Protein AF-A0A7W8BMZ5-F1 (afdb_monomer)

Foldseek 3Di:
DDDDDDDDDDDDDDDDDDDDDDDDDDDDDDDDDPDDDDDDDDDDDDDDDDDDPPPPPPPPPPPDWQQDFAAPQAQHQQVVSDVVVDPVAAEAEAAQLPPGDDCPDSRQKGFHAWVVGHRHGDGPDHIYTHIHGNPDDSVSGDDD

Secondary structure (DSSP, 8-state):
-------------------------------------------------------------------PBPP--TTSBHHHHHHHH-TTS-EEEEETTSS----S-GGGEEEEEEESPTTPBP-SSPEEEEEEETTS-GGGPPP-

Structure (mmCIF, N/CA/C/O backbone):
data_AF-A0A7W8BMZ5-F1
#
_entry.id   AF-A0A7W8BMZ5-F1
#
loop_
_atom_site.group_PDB
_atom_site.id
_atom_site.type_symbol
_atom_site.label_atom_id
_atom_site.label_alt_id
_atom_site.label_comp_id
_atom_site.label_asym_id
_atom_site.label_entity_id
_atom_site.label_seq_id
_atom_site.pdbx_PDB_ins_code
_atom_site.Cartn_x
_atom_site.Cartn_y
_atom_site.Cartn_z
_atom_site.occupancy
_atom_site.B_iso_or_equiv
_atom_site.auth_seq_id
_atom_site.auth_comp_id
_atom_site.auth_asym_id
_atom_site.auth_atom_id
_atom_site.pdbx_PDB_model_num
ATOM 1 N N . MET A 1 1 ? 30.867 -20.810 -43.581 1.00 43.44 1 MET A N 1
ATOM 2 C CA . MET A 1 1 ? 31.019 -19.338 -43.593 1.00 43.44 1 MET A CA 1
ATOM 3 C C . MET A 1 1 ? 30.343 -18.836 -42.317 1.00 43.44 1 MET A C 1
ATOM 5 O O . MET A 1 1 ? 29.127 -18.867 -42.256 1.00 43.44 1 MET A O 1
ATOM 9 N N . HIS A 1 2 ? 31.033 -18.897 -41.171 1.00 39.78 2 HIS A N 1
ATOM 10 C CA . HIS A 1 2 ? 31.741 -17.773 -40.516 1.00 39.78 2 HIS A CA 1
ATOM 11 C C . HIS A 1 2 ? 30.818 -16.545 -40.335 1.00 39.78 2 HIS A C 1
ATOM 13 O O . HIS A 1 2 ? 30.412 -15.977 -41.334 1.00 39.78 2 HIS A O 1
ATOM 19 N N . GLY A 1 3 ? 30.449 -16.081 -39.137 1.00 40.88 3 GLY A N 1
ATOM 20 C CA . GLY A 1 3 ? 30.928 -16.419 -37.801 1.00 40.88 3 GLY A CA 1
ATOM 21 C C . GLY A 1 3 ? 30.090 -15.766 -36.688 1.00 40.88 3 GLY A C 1
ATOM 22 O O . GLY A 1 3 ? 29.309 -14.848 -36.918 1.00 40.88 3 GLY A O 1
ATOM 23 N N . ARG A 1 4 ? 30.267 -16.295 -35.473 1.00 51.16 4 ARG A N 1
ATOM 24 C CA . ARG A 1 4 ? 29.810 -15.729 -34.197 1.00 51.16 4 ARG A CA 1
ATOM 25 C C . ARG A 1 4 ? 30.621 -14.474 -33.874 1.00 51.16 4 ARG A C 1
ATOM 27 O O . ARG A 1 4 ? 31.840 -14.509 -34.013 1.00 51.16 4 ARG A O 1
ATOM 34 N N . ILE A 1 5 ? 29.976 -13.444 -33.331 1.00 50.69 5 ILE A N 1
ATOM 35 C CA . ILE A 1 5 ? 30.669 -12.385 -32.593 1.00 50.69 5 ILE A CA 1
ATOM 36 C C . ILE A 1 5 ? 30.098 -12.341 -31.178 1.00 50.69 5 ILE A C 1
ATOM 38 O O . ILE A 1 5 ? 28.971 -11.917 -30.939 1.00 50.69 5 ILE A O 1
ATOM 42 N N . ILE A 1 6 ? 30.908 -12.854 -30.258 1.00 49.72 6 ILE A N 1
ATOM 43 C CA . ILE A 1 6 ? 30.794 -12.695 -28.815 1.00 49.72 6 ILE A CA 1
ATOM 44 C C . ILE A 1 6 ? 31.671 -11.486 -28.483 1.00 49.72 6 ILE A C 1
ATOM 46 O O . ILE A 1 6 ? 32.873 -11.535 -28.735 1.00 49.72 6 ILE A O 1
ATOM 50 N N . PHE A 1 7 ? 31.101 -10.425 -27.916 1.00 51.81 7 PHE A N 1
ATOM 51 C CA . PHE A 1 7 ? 31.886 -9.389 -27.243 1.00 51.81 7 PHE A CA 1
ATOM 52 C C . PHE A 1 7 ? 31.830 -9.637 -25.736 1.00 51.81 7 PHE A C 1
ATOM 54 O O . PHE A 1 7 ? 30.927 -9.191 -25.037 1.00 51.81 7 PHE A O 1
ATOM 61 N N . LEU A 1 8 ? 32.817 -10.392 -25.258 1.00 51.56 8 LEU A N 1
ATOM 62 C CA . LEU A 1 8 ? 33.312 -10.339 -23.888 1.00 51.56 8 LEU A CA 1
ATOM 63 C C . LEU A 1 8 ? 34.377 -9.240 -23.866 1.00 51.56 8 LEU A C 1
ATOM 65 O O . LEU A 1 8 ? 35.378 -9.389 -24.561 1.00 51.56 8 LEU A O 1
ATOM 69 N N . ASN A 1 9 ? 34.187 -8.157 -23.111 1.00 45.19 9 ASN A N 1
ATOM 70 C CA . ASN A 1 9 ? 35.310 -7.381 -22.575 1.00 45.19 9 ASN A CA 1
ATOM 71 C C . ASN A 1 9 ? 34.855 -6.382 -21.509 1.00 45.19 9 ASN A C 1
ATOM 73 O O . ASN A 1 9 ? 34.091 -5.462 -21.789 1.00 45.19 9 ASN A O 1
ATOM 77 N N . GLY A 1 10 ? 35.366 -6.567 -20.292 1.00 37.44 10 GLY A N 1
ATOM 78 C CA . GLY A 1 10 ? 35.160 -5.650 -19.176 1.00 37.44 10 GLY A CA 1
ATOM 79 C C . GLY A 1 10 ? 35.587 -6.206 -17.818 1.00 37.44 10 GLY A C 1
ATOM 80 O O . GLY A 1 10 ? 34.861 -6.036 -16.849 1.00 37.44 10 GLY A O 1
ATOM 81 N N . THR A 1 11 ? 36.734 -6.889 -17.729 1.00 46.00 11 THR A N 1
ATOM 82 C CA . THR A 1 11 ? 37.386 -7.214 -16.447 1.00 46.00 11 THR A CA 1
ATOM 83 C C . THR A 1 11 ? 38.676 -6.406 -16.321 1.00 46.00 11 THR A C 1
ATOM 85 O O . THR A 1 11 ? 39.613 -6.654 -17.075 1.00 46.00 11 THR A O 1
ATOM 88 N N . SER A 1 12 ? 38.730 -5.448 -15.394 1.00 41.25 12 SER A N 1
ATOM 89 C CA . SER A 1 12 ? 39.950 -4.795 -14.878 1.00 41.25 12 SER A CA 1
ATOM 90 C C . SER A 1 12 ? 39.514 -3.799 -13.791 1.00 41.25 12 SER A C 1
ATOM 92 O O . SER A 1 12 ? 38.555 -3.074 -14.013 1.00 41.25 12 SER A O 1
ATOM 94 N N . SER A 1 13 ? 40.101 -3.653 -12.608 1.00 44.56 13 SER A N 1
ATOM 95 C CA . SER A 1 13 ? 41.192 -4.334 -11.924 1.00 44.56 13 SER A CA 1
ATOM 96 C C . SER A 1 13 ? 41.109 -3.935 -10.445 1.00 44.56 13 SER A C 1
ATOM 98 O O . SER A 1 13 ? 40.717 -2.823 -10.096 1.00 44.56 13 SER A O 1
ATOM 100 N N . SER A 1 14 ? 41.510 -4.881 -9.611 1.00 46.06 14 SER A N 1
ATOM 101 C CA . SER A 1 14 ? 41.827 -4.843 -8.189 1.00 46.06 14 SER A CA 1
ATOM 102 C C . SER A 1 14 ? 42.420 -3.545 -7.619 1.00 46.06 14 SER A C 1
ATOM 104 O O . SER A 1 14 ? 43.356 -2.981 -8.175 1.00 46.06 14 SER A O 1
ATOM 106 N N . GLY A 1 15 ? 42.017 -3.240 -6.378 1.00 39.62 15 GLY A N 1
ATOM 107 C CA . GLY A 1 15 ? 42.966 -2.895 -5.313 1.00 39.62 15 GLY A CA 1
ATOM 108 C C . GLY A 1 15 ? 42.972 -1.450 -4.809 1.00 39.62 15 GLY A C 1
ATOM 109 O O . GLY A 1 15 ? 43.591 -0.572 -5.396 1.00 39.62 15 GLY A O 1
ATOM 110 N N . SER A 1 16 ? 42.438 -1.236 -3.605 1.00 45.59 16 SER A N 1
ATOM 111 C CA . SER A 1 16 ? 43.054 -0.315 -2.638 1.00 45.59 16 SER A CA 1
ATOM 112 C C . SER A 1 16 ? 42.752 -0.751 -1.207 1.00 45.59 16 SER A C 1
ATOM 114 O O . SER A 1 16 ? 41.755 -0.385 -0.599 1.00 45.59 16 SER A O 1
ATOM 116 N N . VAL A 1 17 ? 43.622 -1.648 -0.739 1.00 52.59 17 VAL A N 1
ATOM 117 C CA . VAL A 1 17 ? 44.367 -1.572 0.526 1.00 52.59 17 VAL A CA 1
ATOM 118 C C . VAL A 1 17 ? 43.667 -0.826 1.671 1.00 52.59 17 VAL A C 1
ATOM 120 O O . VAL A 1 17 ? 43.701 0.395 1.778 1.00 52.59 17 VAL A O 1
ATOM 123 N N . ILE A 1 18 ? 43.103 -1.630 2.571 1.00 50.22 18 ILE A N 1
ATOM 124 C CA . ILE A 1 18 ? 43.127 -1.497 4.033 1.00 50.22 18 ILE A CA 1
ATOM 125 C C . ILE A 1 18 ? 43.913 -0.268 4.525 1.00 50.22 18 ILE A C 1
ATOM 127 O O . ILE A 1 18 ? 45.143 -0.259 4.514 1.00 50.22 18 ILE A O 1
ATOM 131 N N . LYS A 1 19 ? 43.211 0.716 5.090 1.00 46.62 19 LYS A N 1
ATOM 132 C CA . LYS A 1 19 ? 43.808 1.642 6.058 1.00 46.62 19 LYS A CA 1
ATOM 133 C C . LYS A 1 19 ? 43.066 1.526 7.386 1.00 46.62 19 LYS A C 1
ATOM 135 O O . LYS A 1 19 ? 42.326 2.404 7.809 1.00 46.62 19 LYS A O 1
ATOM 140 N N . LEU A 1 20 ? 43.267 0.375 8.029 1.00 54.81 20 LEU A N 1
ATOM 141 C CA . LEU A 1 20 ? 43.241 0.279 9.486 1.00 54.81 20 LEU A CA 1
ATOM 142 C C . LEU A 1 20 ? 44.280 1.267 10.018 1.00 54.81 20 LEU A C 1
ATOM 144 O O . LEU A 1 20 ? 45.449 1.075 9.728 1.00 54.81 20 LEU A O 1
ATOM 148 N N . LEU A 1 21 ? 43.869 2.290 10.767 1.00 48.22 21 LEU A N 1
ATOM 149 C CA . LEU A 1 21 ? 44.661 2.903 11.841 1.00 48.22 21 LEU A CA 1
ATOM 150 C C . LEU A 1 21 ? 43.730 3.802 12.693 1.00 48.22 21 LEU A C 1
ATOM 152 O O . LEU A 1 21 ? 43.460 4.952 12.365 1.00 48.22 21 LEU A O 1
ATOM 156 N N . ARG A 1 22 ? 43.206 3.244 13.792 1.00 54.66 22 ARG A N 1
ATOM 157 C CA . ARG A 1 22 ? 42.988 3.972 15.068 1.00 54.66 22 ARG A CA 1
ATOM 158 C C . ARG A 1 22 ? 44.354 3.997 15.810 1.00 54.66 22 ARG A C 1
ATOM 160 O O . ARG A 1 22 ? 45.210 3.230 15.363 1.00 54.66 22 ARG A O 1
ATOM 167 N N . PRO A 1 23 ? 44.601 4.675 16.960 1.00 52.00 23 PRO A N 1
ATOM 168 C CA . PRO A 1 23 ? 43.828 5.642 17.774 1.00 52.00 23 PRO A CA 1
ATOM 169 C C . PRO A 1 23 ? 44.681 6.846 18.303 1.00 52.00 23 PRO A C 1
ATOM 171 O O . PRO A 1 23 ? 45.900 6.820 18.221 1.00 52.00 23 PRO A O 1
ATOM 174 N N . ALA A 1 24 ? 44.066 7.860 18.932 1.00 50.75 24 ALA A N 1
ATOM 175 C CA . ALA A 1 24 ? 44.640 8.643 20.056 1.00 50.75 24 ALA A CA 1
ATOM 176 C C . ALA A 1 24 ? 43.551 9.591 20.611 1.00 50.75 24 ALA A C 1
ATOM 178 O O . ALA A 1 24 ? 43.030 10.424 19.882 1.00 50.75 24 ALA A O 1
ATOM 179 N N . LEU A 1 25 ? 42.987 9.316 21.792 1.00 51.03 25 LEU A N 1
ATOM 180 C CA . LEU A 1 25 ? 43.395 9.871 23.095 1.00 51.03 25 LEU A CA 1
ATOM 181 C C . LEU A 1 25 ? 43.129 11.380 23.242 1.00 51.03 25 LEU A C 1
ATOM 183 O O . LEU A 1 25 ? 43.986 12.208 22.963 1.00 51.03 25 LEU A O 1
ATOM 187 N N . ALA A 1 26 ? 41.970 11.707 23.813 1.00 49.19 26 ALA A N 1
ATOM 188 C CA . ALA A 1 26 ? 41.850 12.821 24.746 1.00 49.19 26 ALA A CA 1
ATOM 189 C C . ALA A 1 26 ? 40.893 12.394 25.864 1.00 49.19 26 ALA A C 1
ATOM 191 O O . ALA A 1 26 ? 39.707 12.152 25.648 1.00 49.19 26 ALA A O 1
ATOM 192 N N . ALA A 1 27 ? 41.478 12.189 27.037 1.00 47.94 27 ALA A N 1
ATOM 193 C CA . ALA A 1 27 ? 40.801 11.838 28.266 1.00 47.94 27 ALA A CA 1
ATOM 194 C C . ALA A 1 27 ? 40.258 13.090 28.972 1.00 47.94 27 ALA A C 1
ATOM 196 O O . ALA A 1 27 ? 40.830 14.169 28.848 1.00 47.94 27 ALA A O 1
ATOM 197 N N . ALA A 1 28 ? 39.244 12.836 29.804 1.00 55.28 28 ALA A N 1
ATOM 198 C CA . ALA A 1 28 ? 38.754 13.632 30.930 1.00 55.28 28 ALA A CA 1
ATOM 199 C C . ALA A 1 28 ? 37.969 14.920 30.615 1.00 55.28 28 ALA A C 1
ATOM 201 O O . ALA A 1 28 ? 38.476 15.839 29.988 1.00 55.28 28 ALA A O 1
ATOM 202 N N . LEU A 1 29 ? 36.749 15.010 31.168 1.00 53.47 29 LEU A N 1
ATOM 203 C CA . LEU A 1 29 ? 36.434 15.914 32.287 1.00 53.47 29 LEU A CA 1
ATOM 204 C C . LEU A 1 29 ? 35.028 15.619 32.868 1.00 53.47 29 LEU A C 1
ATOM 206 O O . LEU A 1 29 ? 34.009 15.875 32.246 1.00 53.47 29 LEU A O 1
ATOM 210 N N . LEU A 1 30 ? 35.057 15.059 34.082 1.00 52.81 30 LEU A N 1
ATOM 211 C CA . LEU A 1 30 ? 34.272 15.369 35.288 1.00 52.81 30 LEU A CA 1
ATOM 212 C C . LEU A 1 30 ? 32.729 15.293 35.328 1.00 52.81 30 LEU A C 1
ATOM 214 O O . LEU A 1 30 ? 31.983 15.830 34.522 1.00 52.81 30 LEU A O 1
ATOM 218 N N . ALA A 1 31 ? 32.308 14.643 36.416 1.00 52.44 31 ALA A N 1
ATOM 219 C CA . ALA A 1 31 ? 30.971 14.357 36.904 1.00 52.44 31 ALA A CA 1
ATOM 220 C C . ALA A 1 31 ? 30.049 15.572 37.091 1.00 52.44 31 ALA A C 1
ATOM 222 O O . ALA A 1 31 ? 30.468 16.638 37.534 1.00 52.44 31 ALA A O 1
ATOM 223 N N . SER A 1 32 ? 28.748 15.331 36.924 1.00 60.06 32 SER A N 1
ATOM 224 C CA . SER A 1 32 ? 27.684 16.010 37.672 1.00 60.06 32 SER A CA 1
ATOM 225 C C . SER A 1 32 ? 26.488 15.063 37.787 1.00 60.06 32 SER A C 1
ATOM 227 O O . SER A 1 32 ? 25.674 14.950 36.876 1.00 60.06 32 SER A O 1
ATOM 229 N N . VAL A 1 33 ? 26.413 14.329 38.900 1.00 57.66 33 VAL A N 1
ATOM 230 C CA . VAL A 1 33 ? 25.213 13.582 39.296 1.00 57.66 33 VAL A CA 1
ATOM 231 C C . VAL A 1 33 ? 24.262 14.595 39.918 1.00 57.66 33 VAL A C 1
ATOM 233 O O . VAL A 1 33 ? 24.447 14.988 41.067 1.00 57.66 33 VAL A O 1
ATOM 236 N N . THR A 1 34 ? 23.256 15.048 39.175 1.00 63.91 34 THR A N 1
ATOM 237 C CA . THR A 1 34 ? 22.162 15.827 39.765 1.00 63.91 34 THR A CA 1
ATOM 238 C C . THR A 1 34 ? 21.072 14.859 40.208 1.00 63.91 34 THR A C 1
ATOM 240 O O . THR A 1 34 ? 20.112 14.590 39.493 1.00 63.91 34 THR A O 1
ATOM 243 N N . ALA A 1 35 ? 21.260 14.285 41.397 1.00 53.09 35 ALA A N 1
ATOM 244 C CA . ALA A 1 35 ? 20.182 13.646 42.134 1.00 53.09 35 ALA A CA 1
ATOM 245 C C . ALA A 1 35 ? 19.315 14.740 42.775 1.00 53.09 35 ALA A C 1
ATOM 247 O O . ALA A 1 35 ? 19.798 15.511 43.600 1.00 53.09 35 ALA A O 1
ATOM 248 N N . CYS A 1 36 ? 18.039 14.805 42.398 1.00 57.16 36 CYS A N 1
ATOM 249 C CA . CYS A 1 36 ? 16.993 15.522 43.126 1.00 57.16 36 CYS A CA 1
ATOM 250 C C . CYS A 1 36 ? 15.643 14.910 42.710 1.00 57.16 36 CYS A C 1
ATOM 252 O O . CYS A 1 36 ? 15.322 14.912 41.530 1.00 57.16 36 CYS A O 1
ATOM 254 N N . GLY A 1 37 ? 14.822 14.311 43.565 1.00 53.34 37 GLY A N 1
ATOM 255 C CA . GLY A 1 37 ? 14.947 14.025 44.984 1.00 53.34 37 GLY A CA 1
ATOM 256 C C . GLY A 1 37 ? 13.810 13.077 45.378 1.00 53.34 37 GLY A C 1
ATOM 257 O O . GLY A 1 37 ? 12.660 13.290 45.002 1.00 53.34 37 GLY A O 1
ATOM 258 N N . ALA A 1 38 ? 14.131 12.024 46.128 1.00 47.22 38 ALA A N 1
ATOM 259 C CA . ALA A 1 38 ? 13.144 11.273 46.892 1.00 47.22 38 ALA A CA 1
ATOM 260 C C . ALA A 1 38 ? 12.999 11.980 48.243 1.00 47.22 38 ALA A C 1
ATOM 262 O O . ALA A 1 38 ? 13.813 11.787 49.144 1.00 47.22 38 ALA A O 1
ATOM 263 N N . SER A 1 39 ? 11.994 12.845 48.366 1.00 52.22 39 SER A N 1
ATOM 264 C CA . SER A 1 39 ? 11.610 13.398 49.662 1.00 52.22 39 SER A CA 1
ATOM 265 C C . SER A 1 39 ? 10.691 12.390 50.347 1.00 52.22 39 SER A C 1
ATOM 267 O O . SER A 1 39 ? 9.585 12.135 49.877 1.00 52.22 39 SER A O 1
ATOM 269 N N . SER A 1 40 ? 11.182 11.771 51.419 1.00 62.09 40 SER A N 1
ATOM 270 C CA . SER A 1 40 ? 10.401 10.906 52.307 1.00 62.09 40 SER A CA 1
ATOM 271 C C . SER A 1 40 ? 10.172 11.654 53.617 1.00 62.09 40 SER A C 1
ATOM 273 O O . SER A 1 40 ? 11.146 11.961 54.299 1.00 62.09 40 SER A O 1
ATOM 275 N N . VAL A 1 41 ? 8.914 11.913 53.988 1.00 60.47 41 VAL A N 1
ATOM 276 C CA . VAL A 1 41 ? 8.500 12.268 55.361 1.00 60.47 41 VAL A CA 1
ATOM 277 C C . VAL A 1 41 ? 7.167 11.544 55.667 1.00 60.47 41 VAL A C 1
ATOM 279 O O . VAL A 1 41 ? 6.372 11.365 54.744 1.00 60.47 41 VAL A O 1
ATOM 282 N N . PRO A 1 42 ? 6.952 11.047 56.907 1.00 50.81 42 PRO A N 1
ATOM 283 C CA . PRO A 1 42 ? 6.129 9.872 57.222 1.00 50.81 42 PRO A CA 1
ATOM 284 C C . PRO A 1 42 ? 4.641 10.141 57.496 1.00 50.81 42 PRO A C 1
ATOM 286 O O . PRO A 1 42 ? 4.208 11.271 57.695 1.00 50.81 42 PRO A O 1
ATOM 289 N N . ALA A 1 43 ? 3.885 9.040 57.559 1.00 48.25 43 ALA A N 1
ATOM 290 C CA . ALA A 1 43 ? 2.454 8.944 57.841 1.00 48.25 43 ALA A CA 1
ATOM 291 C C . ALA A 1 43 ? 2.041 9.271 59.291 1.00 48.25 43 ALA A C 1
ATOM 293 O O . ALA A 1 43 ? 2.755 8.897 60.220 1.00 48.25 43 ALA A O 1
ATOM 294 N N . ALA A 1 44 ? 0.830 9.834 59.454 1.00 52.53 44 ALA A N 1
ATOM 295 C CA . ALA A 1 44 ? -0.248 9.415 60.383 1.00 52.53 44 ALA A CA 1
ATOM 296 C C . ALA A 1 44 ? -1.447 10.409 60.327 1.00 52.53 44 ALA A C 1
ATOM 298 O O . ALA A 1 44 ? -1.228 11.570 59.992 1.00 52.53 44 ALA A O 1
ATOM 299 N N . PRO A 1 45 ? -2.670 10.058 60.782 1.00 52.41 45 PRO A N 1
ATOM 300 C CA . PRO A 1 45 ? -3.494 8.905 60.411 1.00 52.41 45 PRO A CA 1
ATOM 301 C C . PRO A 1 45 ? -4.942 9.295 60.002 1.00 52.41 45 PRO A C 1
ATOM 303 O O . PRO A 1 45 ? -5.410 10.392 60.270 1.00 52.41 45 PRO A O 1
ATOM 306 N N . ALA A 1 46 ? -5.630 8.308 59.414 1.00 46.84 46 ALA A N 1
ATOM 307 C CA . ALA A 1 46 ? -7.078 8.069 59.370 1.00 46.84 46 ALA A CA 1
ATOM 308 C C . ALA A 1 46 ? -8.027 9.201 58.927 1.00 46.84 46 ALA A C 1
ATOM 310 O O . ALA A 1 46 ? -8.403 10.057 59.716 1.00 46.84 46 ALA A O 1
ATOM 311 N N . ASP A 1 47 ? -8.627 9.015 57.749 1.00 40.38 47 ASP A N 1
ATOM 312 C CA . ASP A 1 47 ? -10.086 8.979 57.738 1.00 40.38 47 ASP A CA 1
ATOM 313 C C . ASP A 1 47 ? -10.604 7.815 56.895 1.00 40.38 47 ASP A C 1
ATOM 315 O O . ASP A 1 47 ? -10.048 7.430 55.863 1.00 40.38 47 ASP A O 1
ATOM 319 N N . THR A 1 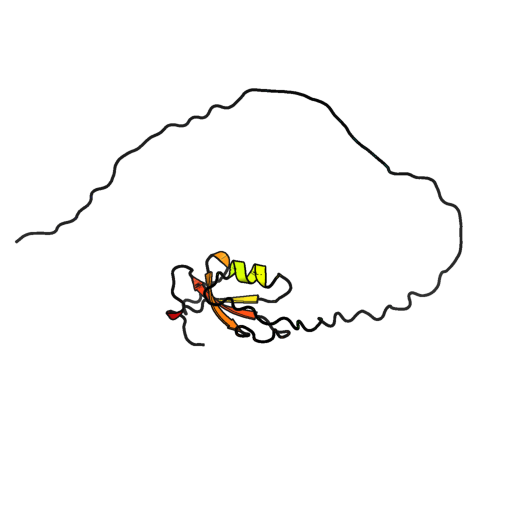48 ? -11.626 7.183 57.442 1.00 43.91 48 THR A N 1
ATOM 320 C CA . THR A 1 48 ? -12.184 5.917 56.990 1.00 43.91 48 THR A CA 1
ATOM 321 C C . THR A 1 48 ? -13.151 6.188 55.851 1.00 43.91 48 THR A C 1
ATOM 323 O O . THR A 1 48 ? -14.111 6.924 56.032 1.00 43.91 48 THR A O 1
ATOM 326 N N . THR A 1 49 ? -12.989 5.527 54.707 1.00 43.91 49 THR A N 1
ATOM 327 C CA . THR A 1 49 ? -14.137 5.140 53.871 1.00 43.91 49 THR A CA 1
ATOM 328 C C . THR A 1 49 ? -13.805 3.838 53.153 1.00 43.91 49 THR A C 1
ATOM 330 O O . THR A 1 49 ? -13.273 3.801 52.047 1.00 43.91 49 THR A O 1
ATOM 333 N N . THR A 1 50 ? -14.139 2.739 53.823 1.00 46.31 50 THR A N 1
ATOM 334 C CA . THR A 1 50 ? -14.549 1.505 53.155 1.00 46.31 50 THR A CA 1
ATOM 335 C C . THR A 1 50 ? -15.928 1.760 52.560 1.00 46.31 50 THR A C 1
ATOM 337 O O . THR A 1 50 ? -16.857 2.054 53.308 1.00 46.31 50 THR A O 1
ATOM 340 N N . GLY A 1 51 ? -16.093 1.612 51.245 1.00 42.00 51 GLY A N 1
ATOM 341 C CA . GLY A 1 51 ? -17.437 1.598 50.674 1.00 42.00 51 GLY A CA 1
ATOM 342 C C . GLY A 1 51 ? -17.522 1.717 49.161 1.00 42.00 51 GLY A C 1
ATOM 343 O O . GLY A 1 51 ? -17.664 2.810 48.641 1.00 42.00 51 GLY A O 1
ATOM 344 N N . ALA A 1 52 ? -17.566 0.554 48.511 1.00 49.78 52 ALA A N 1
ATOM 345 C CA . ALA A 1 52 ? -18.117 0.312 47.181 1.00 49.78 52 ALA A CA 1
ATOM 346 C C . ALA A 1 52 ? -17.350 0.911 45.992 1.00 49.78 52 ALA A C 1
ATOM 348 O O . ALA A 1 52 ? -17.576 2.031 45.545 1.00 49.78 52 ALA A O 1
ATOM 349 N N . ALA A 1 53 ? -16.549 0.039 45.374 1.00 52.34 53 ALA A N 1
ATOM 350 C CA . ALA A 1 53 ? -16.401 0.012 43.930 1.00 52.34 53 ALA A CA 1
ATOM 351 C C . ALA A 1 53 ? -17.802 -0.046 43.293 1.00 52.34 53 ALA A C 1
ATOM 353 O O . ALA A 1 53 ? -18.357 -1.118 43.050 1.00 52.34 53 ALA A O 1
ATOM 354 N N . ALA A 1 54 ? -18.396 1.122 43.061 1.00 48.53 54 ALA A N 1
ATOM 355 C CA . ALA A 1 54 ? -19.407 1.272 42.041 1.00 48.53 54 ALA A CA 1
ATOM 356 C C . ALA A 1 54 ? -18.686 0.955 40.739 1.00 48.53 54 ALA A C 1
ATOM 358 O O . ALA A 1 54 ? -17.748 1.654 40.355 1.00 48.53 54 ALA A O 1
ATOM 359 N N . ALA A 1 55 ? -19.060 -0.173 40.140 1.00 53.00 55 ALA A N 1
ATOM 360 C CA . ALA A 1 55 ? -18.623 -0.554 38.818 1.00 53.00 55 ALA A CA 1
ATOM 361 C C . ALA A 1 55 ? -18.809 0.659 37.906 1.00 53.00 55 ALA A C 1
ATOM 363 O O . ALA A 1 55 ? -19.934 1.014 37.549 1.00 53.00 55 ALA A O 1
ATOM 364 N N . GLU A 1 56 ? -17.693 1.304 37.562 1.00 41.31 56 GLU A N 1
ATOM 365 C CA . GLU A 1 56 ? -17.631 2.178 36.407 1.00 41.31 56 GLU A CA 1
ATOM 366 C C . GLU A 1 56 ? -18.270 1.366 35.278 1.00 41.31 56 GLU A C 1
ATOM 368 O O . GLU A 1 56 ? -17.933 0.176 35.144 1.00 41.31 56 GLU A O 1
ATOM 373 N N . PRO A 1 57 ? -19.246 1.920 34.531 1.00 46.78 57 PRO A N 1
ATOM 374 C CA . PRO A 1 57 ? -19.781 1.214 33.383 1.00 46.78 57 PRO A CA 1
ATOM 375 C C . PRO A 1 57 ? -18.548 0.793 32.611 1.00 46.78 57 PRO A C 1
ATOM 377 O O . PRO A 1 57 ? -17.732 1.665 32.298 1.00 46.78 57 PRO A O 1
ATOM 380 N N . ARG A 1 58 ? -18.333 -0.522 32.412 1.00 53.16 58 ARG A N 1
ATOM 381 C CA . ARG A 1 58 ? -17.235 -0.971 31.558 1.00 53.16 58 ARG A CA 1
ATOM 382 C C . ARG A 1 58 ? -17.412 -0.129 30.318 1.00 53.16 58 ARG A C 1
ATOM 384 O O . ARG A 1 58 ? -18.447 -0.264 29.661 1.00 53.16 58 ARG A O 1
ATOM 391 N N . ARG A 1 59 ? -16.477 0.796 30.082 1.00 54.06 59 ARG A N 1
ATOM 392 C CA . ARG A 1 59 ? -16.411 1.550 28.847 1.00 54.06 59 ARG A CA 1
ATOM 393 C C . ARG A 1 59 ? -16.295 0.454 27.819 1.00 54.06 59 ARG A C 1
ATOM 395 O O . ARG A 1 59 ? -15.226 -0.125 27.637 1.00 54.06 59 ARG A O 1
ATOM 402 N N . SER A 1 60 ? -17.444 0.079 27.260 1.00 55.28 60 SER A N 1
ATOM 403 C CA . SER A 1 60 ? -17.493 -0.662 26.028 1.00 55.28 60 SER A CA 1
ATOM 404 C C . SER A 1 60 ? -16.598 0.181 25.157 1.00 55.28 60 SER A C 1
ATOM 406 O O . SER A 1 60 ? -16.881 1.363 24.950 1.00 55.28 60 SER A O 1
ATOM 408 N N . SER A 1 61 ? -15.448 -0.379 24.792 1.00 56.09 61 SER A N 1
ATOM 409 C CA . SER A 1 61 ? -14.649 0.155 23.705 1.00 56.09 61 SER A CA 1
ATOM 410 C C . SER A 1 61 ? -15.512 -0.031 22.470 1.00 56.09 61 SER A C 1
ATOM 412 O O . SER A 1 61 ? -15.308 -0.943 21.681 1.00 56.09 61 SER A O 1
ATOM 414 N N . ALA A 1 62 ? -16.569 0.770 22.372 1.00 55.47 62 ALA A N 1
ATOM 415 C CA . ALA A 1 62 ? -17.187 1.078 21.121 1.00 55.47 62 ALA A CA 1
ATOM 416 C C . ALA A 1 62 ? -16.056 1.768 20.375 1.00 55.47 62 ALA A C 1
ATOM 418 O O . ALA A 1 62 ? -15.660 2.882 20.732 1.00 55.47 62 ALA A O 1
ATOM 419 N N . ALA A 1 63 ? -15.448 1.020 19.455 1.00 56.22 63 ALA A N 1
ATOM 420 C CA . ALA A 1 63 ? -14.576 1.584 18.452 1.00 56.22 63 ALA A CA 1
ATOM 421 C C . ALA A 1 63 ? -15.296 2.831 17.937 1.00 56.22 63 ALA A C 1
ATOM 423 O O . ALA A 1 63 ? -16.448 2.759 17.504 1.00 56.22 63 ALA A O 1
ATOM 424 N N . GLN A 1 64 ? -14.686 3.997 18.142 1.00 49.72 64 GLN A N 1
ATOM 425 C CA . GLN A 1 64 ? -15.240 5.212 17.571 1.00 49.72 64 GLN A CA 1
ATOM 426 C C . GLN A 1 64 ? -15.235 4.979 16.061 1.00 49.72 64 GLN A C 1
ATOM 428 O O . GLN A 1 64 ? -14.184 4.583 15.547 1.00 49.72 64 GLN A O 1
ATOM 433 N N . PRO A 1 65 ? -16.368 5.158 15.362 1.00 48.00 65 PRO A N 1
ATOM 434 C CA . PRO A 1 65 ? -16.399 4.944 13.928 1.00 48.00 65 PRO A CA 1
ATOM 435 C C . PRO A 1 65 ? -15.339 5.856 13.322 1.00 48.00 65 PRO A C 1
ATOM 437 O O . PRO A 1 65 ? -15.334 7.067 13.555 1.00 48.00 65 PRO A O 1
ATOM 440 N N . VAL A 1 66 ? -14.387 5.259 12.610 1.00 56.94 66 VAL A N 1
ATOM 441 C CA . VAL A 1 66 ? -13.328 6.004 11.941 1.00 56.94 66 VAL A CA 1
ATOM 442 C C . VAL A 1 66 ? -14.010 6.720 10.776 1.00 56.94 66 VAL A C 1
ATOM 444 O O . VAL A 1 66 ? -14.210 6.185 9.693 1.00 56.94 66 VAL A O 1
ATOM 447 N N . THR A 1 67 ? -14.440 7.960 10.993 1.00 56.00 67 THR A N 1
ATOM 448 C CA . THR A 1 67 ? -14.982 8.821 9.929 1.00 56.00 67 THR A CA 1
ATOM 449 C C . THR A 1 67 ? -13.865 9.372 9.032 1.00 56.00 67 THR A C 1
ATOM 451 O O . THR A 1 67 ? -14.012 10.429 8.424 1.00 56.00 67 THR A O 1
ATOM 454 N N . ALA A 1 68 ? -12.717 8.690 8.972 1.00 75.81 68 ALA A N 1
ATOM 455 C CA . ALA A 1 68 ? -11.611 9.040 8.098 1.00 75.81 68 ALA A CA 1
ATOM 456 C C . ALA A 1 68 ? -11.836 8.401 6.720 1.00 75.81 68 ALA A C 1
ATOM 458 O O . ALA A 1 68 ? -12.186 7.227 6.607 1.00 75.81 68 ALA A O 1
ATOM 459 N N . GLY A 1 69 ? -11.671 9.193 5.663 1.00 88.81 69 GLY A N 1
ATOM 460 C CA . GLY A 1 69 ? -11.699 8.693 4.292 1.00 88.81 69 GLY A CA 1
ATOM 461 C C . GLY A 1 69 ? -10.390 7.994 3.929 1.00 88.81 69 GLY A C 1
ATOM 462 O O . GLY A 1 69 ? -9.323 8.353 4.428 1.00 88.81 69 GLY A O 1
ATOM 463 N N . MET A 1 70 ? -10.477 7.024 3.026 1.00 93.56 70 MET A N 1
ATOM 464 C CA . MET A 1 70 ? -9.333 6.361 2.417 1.00 93.56 70 MET A CA 1
ATOM 465 C C . MET A 1 70 ? -8.489 7.388 1.645 1.00 93.56 70 MET A C 1
ATOM 467 O O . MET A 1 70 ? -9.016 8.030 0.730 1.00 93.56 70 MET A O 1
ATOM 471 N N . PRO A 1 71 ? -7.197 7.568 1.961 1.00 93.50 71 PRO A N 1
ATOM 472 C CA . PRO A 1 71 ? -6.323 8.399 1.144 1.00 93.50 71 PRO A CA 1
ATOM 473 C C . PRO A 1 71 ? -6.115 7.781 -0.245 1.00 93.50 71 PRO A C 1
ATOM 475 O O . PRO A 1 71 ? -6.180 6.564 -0.418 1.00 93.50 71 PRO A O 1
ATOM 478 N N . ASP A 1 72 ? -5.810 8.614 -1.239 1.00 95.56 72 ASP A N 1
ATOM 479 C CA . ASP A 1 72 ? -5.323 8.104 -2.518 1.00 95.56 72 ASP A CA 1
ATOM 480 C C . ASP A 1 72 ? -3.855 7.686 -2.386 1.00 95.56 72 ASP A C 1
ATOM 482 O O . ASP A 1 72 ? -2.960 8.513 -2.199 1.00 95.56 72 ASP A O 1
ATOM 486 N N . VAL A 1 73 ? -3.633 6.375 -2.430 1.00 96.31 73 VAL A N 1
ATOM 487 C CA . VAL A 1 73 ? -2.319 5.733 -2.291 1.00 96.31 73 VAL A CA 1
ATOM 488 C C . VAL A 1 73 ? -1.948 4.910 -3.526 1.00 96.31 73 VAL A C 1
ATOM 490 O O . VAL A 1 73 ? -0.921 4.226 -3.528 1.00 96.31 73 VAL A O 1
ATOM 493 N N . ILE A 1 74 ? -2.770 4.953 -4.580 1.00 96.69 74 ILE A N 1
ATOM 494 C CA . ILE A 1 74 ? -2.558 4.166 -5.796 1.00 96.69 74 ILE A CA 1
ATOM 495 C C . ILE A 1 74 ? -1.284 4.636 -6.509 1.00 96.69 74 ILE A C 1
ATOM 497 O O . ILE A 1 74 ? -0.996 5.825 -6.619 1.00 96.69 74 ILE A O 1
ATOM 501 N N . GLY A 1 75 ? -0.473 3.683 -6.963 1.00 96.56 75 GLY A N 1
ATOM 502 C CA . GLY A 1 75 ? 0.852 3.921 -7.538 1.00 96.56 75 GLY A CA 1
ATOM 503 C C . GLY A 1 75 ? 1.946 4.221 -6.505 1.00 96.56 75 GLY A C 1
ATOM 504 O O . GLY A 1 75 ? 3.125 4.234 -6.861 1.00 96.56 75 GLY A O 1
ATOM 505 N N . GLY A 1 76 ? 1.583 4.428 -5.236 1.00 97.44 76 GLY A N 1
ATOM 506 C CA . GLY A 1 76 ? 2.508 4.687 -4.137 1.00 97.44 76 GLY A CA 1
ATOM 507 C C . GLY A 1 76 ? 3.169 3.428 -3.568 1.00 97.44 76 GLY A C 1
ATOM 508 O O . GLY A 1 76 ? 2.854 2.297 -3.934 1.00 97.44 76 GLY A O 1
ATOM 509 N N . ASN A 1 77 ? 4.101 3.634 -2.636 1.00 98.12 77 ASN A N 1
ATOM 510 C CA . ASN A 1 77 ? 4.770 2.561 -1.899 1.00 98.12 77 ASN A CA 1
ATOM 511 C C . ASN A 1 77 ? 3.880 2.011 -0.770 1.00 98.12 77 ASN A C 1
ATOM 513 O O . ASN A 1 77 ? 3.309 2.785 0.001 1.00 98.12 77 ASN A O 1
ATOM 517 N N . ALA A 1 78 ? 3.809 0.685 -0.632 1.00 97.88 78 ALA A N 1
ATOM 518 C CA . ALA A 1 78 ? 2.951 0.035 0.359 1.00 97.88 78 ALA A CA 1
ATOM 519 C C . ALA A 1 78 ? 3.423 0.220 1.815 1.00 97.88 78 ALA A C 1
ATOM 521 O O . ALA A 1 78 ? 2.593 0.366 2.714 1.00 97.88 78 ALA A O 1
ATOM 522 N N . GLY A 1 79 ? 4.734 0.286 2.060 1.00 97.38 79 GLY A N 1
ATOM 523 C CA . GLY A 1 79 ? 5.292 0.634 3.372 1.00 97.38 79 GLY A CA 1
ATOM 524 C C . GLY A 1 79 ? 4.885 2.037 3.811 1.00 97.38 79 GLY A C 1
ATOM 525 O O . GLY A 1 79 ? 4.334 2.214 4.897 1.00 97.38 79 GLY A O 1
ATOM 526 N N . ARG A 1 80 ? 5.033 3.021 2.918 1.00 97.31 80 ARG A N 1
ATOM 527 C CA . ARG A 1 80 ? 4.639 4.408 3.203 1.00 97.31 80 ARG A CA 1
ATOM 528 C C . ARG A 1 80 ? 3.135 4.566 3.432 1.00 97.31 80 ARG A C 1
ATOM 530 O O . ARG A 1 80 ? 2.729 5.341 4.293 1.00 97.31 80 ARG A O 1
ATOM 537 N N . ALA A 1 81 ? 2.307 3.825 2.696 1.00 96.25 81 ALA A N 1
ATOM 538 C CA . ALA A 1 81 ? 0.865 3.816 2.927 1.00 96.25 81 ALA A CA 1
ATOM 539 C C . ALA A 1 81 ? 0.508 3.243 4.309 1.00 96.25 81 ALA A C 1
ATOM 541 O O . ALA A 1 81 ? -0.330 3.814 5.002 1.00 96.25 81 ALA A O 1
ATOM 542 N N 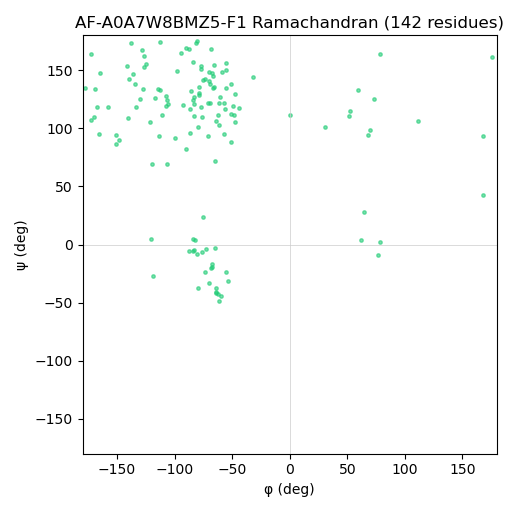. ARG A 1 82 ? 1.180 2.168 4.752 1.00 95.69 82 ARG A N 1
ATOM 543 C CA . ARG A 1 82 ? 0.999 1.620 6.109 1.00 95.69 82 ARG A CA 1
ATOM 544 C C . ARG A 1 82 ? 1.343 2.651 7.184 1.00 95.69 82 ARG A C 1
ATOM 546 O O . ARG A 1 82 ? 0.593 2.799 8.144 1.00 95.69 82 ARG A O 1
ATOM 553 N N . GLU A 1 83 ? 2.449 3.372 7.025 1.00 95.44 83 GLU A N 1
ATOM 554 C CA . GLU A 1 83 ? 2.836 4.442 7.954 1.00 95.44 83 GLU A CA 1
ATOM 555 C C . GLU A 1 83 ? 1.804 5.577 7.982 1.00 95.44 83 GLU A C 1
ATOM 557 O O . GLU A 1 83 ? 1.434 6.045 9.057 1.00 95.44 83 GLU A O 1
ATOM 562 N N . GLN A 1 84 ? 1.300 5.985 6.813 1.00 94.00 84 GLN A N 1
ATOM 563 C CA . GLN A 1 84 ? 0.286 7.033 6.681 1.00 94.00 84 GLN A CA 1
ATOM 564 C C . GLN A 1 84 ? -1.051 6.653 7.334 1.00 94.00 84 GLN A C 1
ATOM 566 O O . GLN A 1 84 ? -1.685 7.498 7.962 1.00 94.00 84 GLN A O 1
ATOM 571 N N . MET A 1 85 ? -1.487 5.404 7.164 1.00 91.75 85 MET A N 1
ATOM 572 C CA . MET A 1 85 ? -2.746 4.889 7.717 1.00 91.75 85 MET A CA 1
ATOM 573 C C . MET A 1 85 ? -2.674 4.661 9.233 1.00 91.75 85 MET A C 1
ATOM 575 O O . MET A 1 85 ? -3.698 4.679 9.914 1.00 91.75 85 MET A O 1
ATOM 579 N N . GLY A 1 86 ? -1.466 4.475 9.766 1.00 89.56 86 GLY A N 1
ATOM 580 C CA . GLY A 1 86 ? -1.231 4.199 11.176 1.00 89.56 86 GLY A CA 1
ATOM 581 C C . GLY A 1 86 ? -1.514 2.744 11.560 1.00 89.56 86 GLY A C 1
ATOM 582 O O . GLY A 1 86 ? -2.170 1.986 10.853 1.00 89.56 86 GLY A O 1
ATOM 583 N N . SER A 1 87 ? -1.009 2.339 12.724 1.00 86.81 87 SER A N 1
ATOM 584 C CA . SER A 1 87 ? -1.112 0.961 13.229 1.00 86.81 87 SER A CA 1
ATOM 585 C C . SER A 1 87 ? -2.491 0.582 13.783 1.00 86.81 87 SER A C 1
ATOM 587 O O . SER A 1 87 ? -2.700 -0.573 14.137 1.00 86.81 87 SER A O 1
ATOM 589 N N . GLY A 1 88 ? -3.420 1.538 13.888 1.00 87.81 88 GLY A N 1
ATOM 590 C CA . GLY A 1 88 ? -4.781 1.310 14.385 1.00 87.81 88 GLY A CA 1
ATOM 591 C C . GLY A 1 88 ? -5.758 0.772 13.337 1.00 87.81 88 GLY A C 1
ATOM 592 O O . GLY A 1 88 ? -6.900 0.486 13.681 1.00 87.81 88 GLY A O 1
ATOM 593 N N . ILE A 1 89 ? -5.328 0.657 12.078 1.00 88.94 89 ILE A N 1
ATOM 594 C CA . ILE A 1 89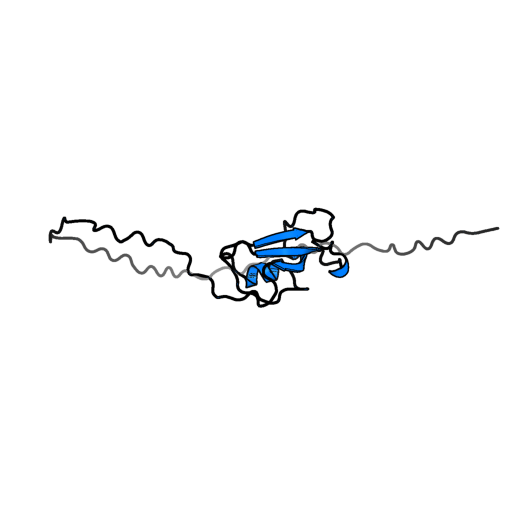 ? -6.135 0.143 10.971 1.00 88.94 89 ILE A CA 1
ATOM 595 C C . ILE A 1 89 ? -5.621 -1.242 10.594 1.00 88.94 89 ILE A C 1
ATOM 597 O O . ILE A 1 89 ? -4.427 -1.415 10.338 1.00 88.94 89 ILE A O 1
ATOM 601 N N . ASP A 1 90 ? -6.524 -2.219 10.535 1.00 92.56 90 ASP A N 1
ATOM 602 C CA . ASP A 1 90 ? -6.187 -3.538 10.012 1.00 92.56 90 ASP A CA 1
ATOM 603 C C . ASP A 1 90 ? -5.947 -3.437 8.500 1.00 92.56 90 ASP A C 1
ATOM 605 O O . ASP A 1 90 ? -6.801 -2.959 7.749 1.00 92.56 90 ASP A O 1
ATOM 609 N N . MET A 1 91 ? -4.752 -3.825 8.059 1.00 94.31 91 MET A N 1
ATOM 610 C CA . MET A 1 91 ? -4.299 -3.673 6.679 1.00 94.31 91 MET A CA 1
ATOM 611 C C . MET A 1 91 ? -3.737 -4.983 6.149 1.00 94.31 91 M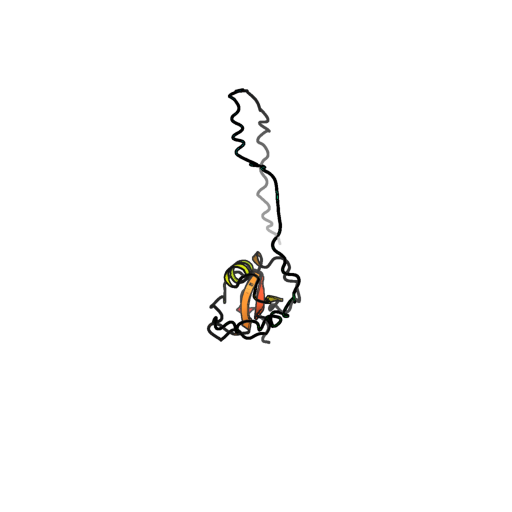ET A C 1
ATOM 613 O O . MET A 1 91 ? -2.760 -5.521 6.676 1.00 94.31 91 MET A O 1
ATOM 617 N N . VAL A 1 92 ? -4.291 -5.428 5.027 1.00 96.50 92 VAL A N 1
ATOM 618 C CA . VAL A 1 92 ? -3.888 -6.641 4.319 1.00 96.50 92 VAL A CA 1
ATOM 619 C C . VAL A 1 92 ? -3.261 -6.250 2.987 1.00 96.50 92 VAL A C 1
ATOM 621 O O . VAL A 1 92 ? -3.815 -5.442 2.245 1.00 96.50 92 VAL A O 1
ATOM 624 N N . PHE A 1 93 ? -2.106 -6.832 2.671 1.00 97.06 93 PHE A N 1
ATOM 625 C CA . PHE A 1 93 ? -1.418 -6.621 1.400 1.00 97.06 93 PHE A CA 1
ATOM 626 C C . PHE A 1 93 ? -1.346 -7.940 0.642 1.00 97.06 93 PHE A C 1
ATOM 628 O O . PHE A 1 93 ? -0.862 -8.937 1.174 1.00 97.06 93 PHE A O 1
ATOM 635 N N . GLU A 1 94 ? -1.822 -7.938 -0.598 1.00 97.19 94 GLU A N 1
ATOM 636 C CA . GLU A 1 94 ? -1.926 -9.138 -1.424 1.00 97.19 94 GLU A CA 1
ATOM 637 C C . GLU A 1 94 ? -1.250 -8.911 -2.777 1.00 97.19 94 GLU A C 1
ATOM 639 O O . GLU A 1 94 ? -1.485 -7.893 -3.433 1.00 97.19 94 GLU A O 1
ATOM 644 N N . ASP A 1 95 ? -0.438 -9.874 -3.216 1.00 97.44 95 ASP A N 1
ATOM 645 C CA . ASP A 1 95 ? 0.195 -9.844 -4.534 1.00 97.44 95 ASP A CA 1
ATOM 646 C C . ASP A 1 95 ? -0.861 -9.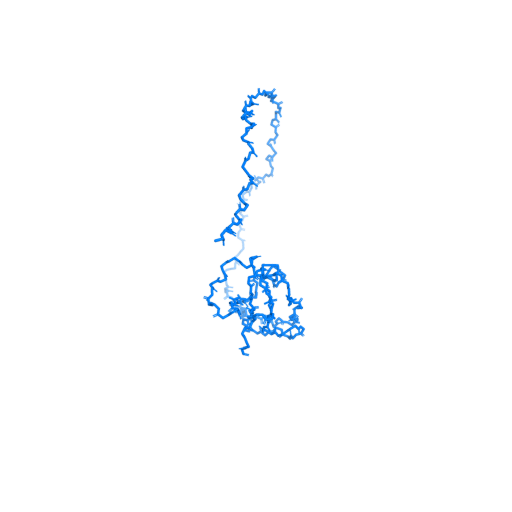917 -5.649 1.00 97.44 95 ASP A C 1
ATOM 648 O O . ASP A 1 95 ? -1.451 -10.963 -5.928 1.00 97.44 95 ASP A O 1
ATOM 652 N N . ALA A 1 96 ? -1.077 -8.785 -6.310 1.00 96.81 96 ALA A N 1
ATOM 653 C CA . ALA A 1 96 ? -2.024 -8.626 -7.400 1.00 96.81 96 ALA A CA 1
ATOM 654 C C . ALA A 1 96 ? -1.446 -9.046 -8.762 1.00 96.81 96 ALA A C 1
ATOM 656 O O . ALA A 1 96 ? -2.200 -9.104 -9.729 1.00 96.81 96 ALA A O 1
ATOM 657 N N . SER A 1 97 ? -0.154 -9.390 -8.858 1.00 94.88 97 SER A N 1
ATOM 658 C CA . SER A 1 97 ? 0.452 -9.888 -10.111 1.00 94.88 97 SER A CA 1
ATOM 659 C C . SER A 1 97 ? 0.029 -11.322 -10.470 1.00 94.88 97 SER A C 1
ATOM 661 O O . SER A 1 97 ? 0.440 -11.855 -11.497 1.00 94.88 97 SER A O 1
ATOM 663 N N . GLY A 1 98 ? -0.750 -11.990 -9.609 1.00 92.31 98 GLY A N 1
ATOM 664 C CA . GLY A 1 98 ? -1.197 -13.373 -9.809 1.00 92.31 98 GLY A CA 1
ATOM 665 C C . GLY A 1 98 ? -0.140 -14.433 -9.490 1.00 92.31 98 GLY A C 1
ATOM 666 O O . GLY A 1 98 ? -0.403 -15.625 -9.628 1.00 92.31 98 GLY A O 1
ATOM 667 N N . ARG A 1 99 ? 1.049 -14.025 -9.031 1.00 93.94 99 ARG A N 1
ATOM 668 C CA . ARG A 1 99 ? 2.153 -14.940 -8.699 1.00 93.94 99 ARG A CA 1
ATOM 669 C C . ARG A 1 99 ? 2.098 -15.466 -7.260 1.00 93.94 99 ARG A C 1
ATOM 671 O O . ARG A 1 99 ? 2.903 -16.322 -6.909 1.00 93.94 99 ARG A O 1
ATOM 678 N N . GLY A 1 100 ? 1.162 -14.976 -6.443 1.00 93.62 100 GLY A N 1
ATOM 679 C CA . GLY A 1 100 ? 0.887 -15.494 -5.098 1.00 93.62 100 GLY A CA 1
ATOM 680 C C . GLY A 1 100 ? 2.046 -15.329 -4.114 1.00 93.62 100 GLY A C 1
ATOM 681 O O . GLY A 1 100 ? 2.201 -16.142 -3.205 1.00 93.62 100 GLY A O 1
ATOM 682 N N . ARG A 1 101 ? 2.896 -14.317 -4.310 1.00 95.56 101 ARG A N 1
ATOM 683 C CA . ARG A 1 101 ? 4.037 -14.071 -3.425 1.00 95.56 101 ARG A CA 1
ATOM 684 C C . ARG A 1 101 ? 3.564 -13.484 -2.085 1.00 95.56 101 ARG A C 1
ATOM 686 O O . ARG A 1 101 ? 2.661 -12.645 -2.088 1.00 95.56 101 ARG A O 1
ATOM 693 N N . PRO A 1 102 ? 4.183 -13.865 -0.955 1.00 96.56 102 PRO A N 1
ATOM 694 C CA . PRO A 1 102 ? 3.927 -13.204 0.319 1.00 96.56 102 PRO A CA 1
ATOM 695 C C . PRO A 1 102 ? 4.447 -11.759 0.296 1.00 96.56 102 PRO A C 1
ATOM 697 O O . PRO A 1 102 ? 5.445 -11.448 -0.360 1.00 96.56 102 PRO A O 1
ATOM 700 N N . VAL A 1 103 ? 3.759 -10.872 1.016 1.00 97.06 103 VAL A N 1
ATOM 701 C CA . VAL A 1 103 ? 4.094 -9.443 1.121 1.00 97.06 103 VAL A CA 1
ATOM 702 C C . VAL A 1 103 ? 4.680 -9.166 2.509 1.00 97.06 103 VAL A C 1
ATOM 704 O O . VAL A 1 103 ? 4.045 -8.540 3.355 1.00 97.06 103 VAL A O 1
ATOM 707 N N . ASP A 1 104 ? 5.888 -9.679 2.756 1.00 95.69 104 ASP A N 1
ATOM 708 C CA . ASP A 1 104 ? 6.529 -9.620 4.082 1.00 95.69 104 ASP A CA 1
ATOM 709 C C . ASP A 1 104 ? 7.185 -8.264 4.382 1.00 95.69 104 ASP A C 1
ATOM 711 O O . ASP A 1 104 ? 7.122 -7.776 5.509 1.00 95.69 104 ASP A O 1
ATOM 715 N N . ASP A 1 105 ? 7.796 -7.638 3.369 1.00 96.62 105 ASP A N 1
ATOM 716 C CA . ASP A 1 105 ? 8.352 -6.282 3.445 1.00 96.62 105 ASP A CA 1
ATOM 717 C C . ASP A 1 105 ? 7.561 -5.335 2.532 1.00 96.62 105 ASP A C 1
ATOM 719 O O . ASP A 1 105 ? 7.889 -5.219 1.352 1.00 96.62 105 ASP A O 1
ATOM 723 N N . PRO A 1 106 ? 6.542 -4.630 3.048 1.00 96.56 106 PRO A N 1
ATOM 724 C CA . PRO A 1 106 ? 5.709 -3.699 2.2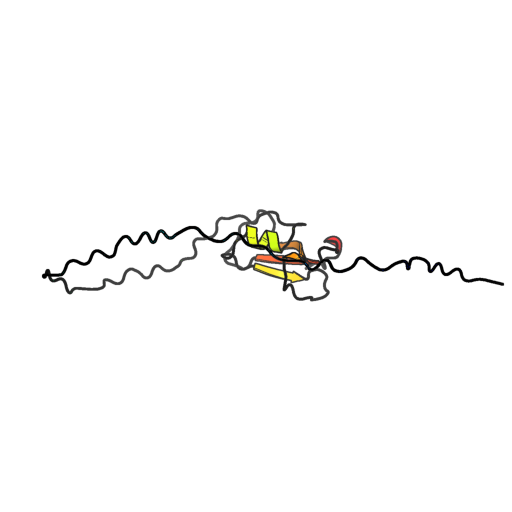90 1.00 96.56 106 PRO A CA 1
ATOM 725 C C . PRO A 1 106 ? 6.496 -2.596 1.565 1.00 96.56 106 PRO A C 1
ATOM 727 O O . PRO A 1 106 ? 6.009 -2.057 0.571 1.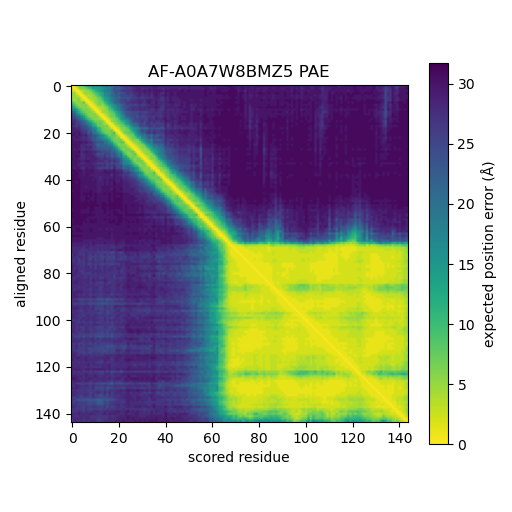00 96.56 106 PRO A O 1
ATOM 730 N N . ALA A 1 107 ? 7.705 -2.246 2.016 1.00 97.81 107 ALA A N 1
ATOM 731 C CA . ALA A 1 107 ? 8.521 -1.235 1.347 1.00 97.81 107 ALA A CA 1
ATOM 732 C C . ALA A 1 107 ? 9.037 -1.703 -0.028 1.00 97.81 107 ALA A C 1
ATOM 734 O O . ALA A 1 107 ? 9.330 -0.867 -0.884 1.00 97.81 107 ALA A O 1
ATOM 735 N N . ALA A 1 108 ? 9.069 -3.012 -0.292 1.00 98.06 108 ALA A N 1
ATOM 736 C CA . ALA A 1 108 ? 9.432 -3.583 -1.591 1.00 98.06 108 ALA A CA 1
ATOM 737 C C . ALA A 1 108 ? 8.275 -3.604 -2.615 1.00 98.06 108 ALA A C 1
ATOM 739 O O . ALA A 1 108 ? 8.438 -4.118 -3.730 1.00 98.06 108 ALA A O 1
ATOM 740 N N . TRP A 1 109 ? 7.110 -3.040 -2.265 1.00 98.56 109 TRP A N 1
ATOM 741 C CA . TRP A 1 109 ? 5.881 -3.156 -3.050 1.00 98.56 109 TRP A CA 1
ATOM 742 C C . TRP A 1 109 ? 5.235 -1.813 -3.382 1.00 98.56 109 TRP A C 1
ATOM 744 O O . TRP A 1 109 ? 5.344 -0.821 -2.656 1.00 98.56 109 TRP A O 1
ATOM 754 N N . LYS A 1 110 ? 4.515 -1.813 -4.501 1.00 98.12 110 LYS A N 1
ATOM 755 C CA . LYS A 1 110 ? 3.740 -0.699 -5.038 1.00 98.12 110 LYS A CA 1
ATOM 756 C C . LYS A 1 110 ? 2.258 -1.044 -5.015 1.00 98.12 110 LYS A C 1
ATOM 758 O O . LYS A 1 110 ? 1.882 -2.133 -5.440 1.00 98.12 110 LYS A O 1
ATOM 763 N N . ILE A 1 111 ? 1.428 -0.121 -4.542 1.00 98.00 111 ILE A N 1
ATOM 764 C CA . ILE A 1 111 ? -0.026 -0.289 -4.483 1.00 98.00 111 ILE A CA 1
ATOM 765 C C . ILE A 1 111 ? -0.622 -0.053 -5.865 1.00 98.00 111 ILE A C 1
ATOM 767 O O . ILE A 1 111 ? -0.352 0.962 -6.498 1.00 98.00 111 ILE A O 1
ATOM 771 N N . CYS A 1 112 ? -1.469 -0.973 -6.308 1.00 97.69 112 CYS A N 1
ATOM 772 C CA . CYS A 1 112 ? -2.180 -0.881 -7.579 1.00 97.69 112 CYS A CA 1
ATOM 773 C C . CYS A 1 112 ? -3.695 -0.845 -7.406 1.00 97.69 112 CYS A C 1
ATOM 775 O O . CYS A 1 112 ? -4.384 -0.256 -8.233 1.00 97.69 112 CYS A O 1
ATOM 777 N N . THR A 1 113 ? -4.215 -1.427 -6.325 1.00 96.56 113 THR A N 1
ATOM 778 C CA . THR A 1 113 ? -5.636 -1.354 -5.970 1.00 96.56 113 THR A CA 1
ATOM 779 C C . THR A 1 113 ? -5.804 -1.219 -4.461 1.00 96.56 113 THR A C 1
ATOM 781 O O . THR A 1 113 ? -4.951 -1.660 -3.688 1.00 96.56 113 THR A O 1
ATOM 784 N N . SER A 1 114 ? -6.912 -0.617 -4.031 1.00 95.94 114 SER A N 1
ATOM 785 C CA . SER A 1 114 ? -7.296 -0.532 -2.623 1.00 95.94 114 SER A CA 1
ATOM 786 C C . SER A 1 114 ? -8.784 -0.824 -2.452 1.00 95.94 114 SER A C 1
ATOM 788 O O . SER A 1 114 ? -9.605 -0.503 -3.317 1.00 95.94 114 SER A O 1
ATOM 790 N N . ARG A 1 115 ? -9.135 -1.443 -1.326 1.00 94.62 115 ARG A N 1
ATOM 791 C CA . ARG A 1 115 ? -10.509 -1.619 -0.856 1.00 94.62 115 ARG A CA 1
ATOM 792 C C . ARG A 1 115 ? -10.566 -1.249 0.631 1.00 94.62 115 ARG A C 1
ATOM 794 O O . ARG A 1 115 ? -9.905 -1.930 1.410 1.00 94.62 115 ARG A O 1
ATOM 801 N N . PRO A 1 116 ? -11.333 -0.226 1.043 1.00 93.75 116 PRO A N 1
ATOM 802 C CA . PRO A 1 116 ? -12.087 0.718 0.210 1.00 93.75 116 PRO A CA 1
ATOM 803 C C . PRO A 1 116 ? -11.239 1.453 -0.845 1.00 93.75 116 PRO A C 1
ATOM 805 O O . PRO A 1 116 ? -10.015 1.558 -0.730 1.00 93.75 116 PRO A O 1
ATOM 808 N N . GLY A 1 117 ? -11.894 1.918 -1.909 1.00 93.69 117 GLY A N 1
ATOM 809 C CA . GLY A 1 117 ? -11.234 2.708 -2.952 1.00 93.69 117 GLY A CA 1
ATOM 810 C C . GLY A 1 117 ? -10.812 4.096 -2.447 1.00 93.69 117 GLY A C 1
ATOM 811 O O . GLY A 1 117 ? -11.270 4.516 -1.381 1.00 93.69 117 GLY A O 1
ATOM 812 N N . PRO A 1 118 ? -9.984 4.838 -3.202 1.00 93.31 118 PRO A N 1
ATOM 813 C CA . PRO A 1 118 ? -9.597 6.202 -2.850 1.00 93.31 118 PRO A CA 1
ATOM 814 C C . PRO A 1 118 ? -10.810 7.078 -2.537 1.00 93.31 118 PRO A C 1
ATOM 816 O O . PRO A 1 118 ? -11.834 7.007 -3.220 1.00 93.31 118 PRO A O 1
ATOM 819 N N . TYR A 1 119 ? -10.689 7.892 -1.490 1.00 92.38 119 TYR A N 1
ATOM 820 C CA . TYR A 1 119 ? -11.711 8.811 -0.979 1.00 92.38 119 TYR A CA 1
ATOM 821 C C . TYR A 1 119 ? -13.010 8.156 -0.488 1.00 92.38 119 TYR A C 1
ATOM 823 O O . TYR A 1 119 ? -13.928 8.862 -0.069 1.00 92.38 119 TYR A O 1
ATOM 831 N N . GLN A 1 120 ? -13.099 6.824 -0.489 1.00 93.44 120 GLN A N 1
ATOM 832 C CA . GLN A 1 120 ? -14.217 6.121 0.130 1.00 93.44 120 GLN A CA 1
ATOM 833 C C . GLN A 1 120 ? -14.065 6.100 1.645 1.00 93.44 120 GLN A C 1
ATOM 835 O O . GLN A 1 120 ? -12.963 6.156 2.185 1.00 93.44 120 GLN A O 1
ATOM 840 N N . GLN A 1 121 ? -15.188 6.006 2.343 1.00 91.81 121 GLN A N 1
ATOM 841 C CA . GLN A 1 121 ? -15.192 5.951 3.795 1.00 91.81 121 GLN A CA 1
ATOM 842 C C . GLN A 1 121 ? -14.552 4.648 4.290 1.00 91.81 121 GLN A C 1
ATOM 844 O O . GLN A 1 121 ? -14.848 3.566 3.775 1.00 91.81 121 GLN A O 1
ATOM 849 N N . LEU A 1 122 ? -13.675 4.755 5.289 1.00 89.19 122 LEU A N 1
ATOM 850 C CA . LEU A 1 122 ? -13.187 3.585 6.006 1.00 89.19 122 LEU A CA 1
ATOM 851 C C . LEU A 1 122 ? -14.332 2.994 6.838 1.00 89.19 122 LEU A C 1
ATOM 853 O O . LEU A 1 122 ? -15.133 3.713 7.430 1.00 89.19 122 LEU A O 1
ATOM 857 N N . THR A 1 123 ? -14.425 1.670 6.835 1.00 84.81 123 THR A N 1
ATOM 858 C CA . THR A 1 123 ? -15.418 0.910 7.608 1.00 84.81 123 THR A CA 1
ATOM 859 C C . THR A 1 123 ? -14.693 0.112 8.689 1.00 84.81 123 THR A C 1
ATOM 861 O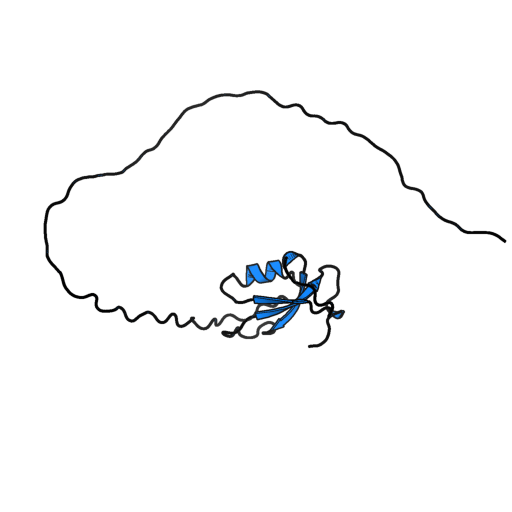 O . THR A 1 123 ? -13.466 0.073 8.687 1.00 84.81 123 THR A O 1
ATOM 864 N N . ASP A 1 124 ? -15.420 -0.555 9.585 1.00 81.31 124 ASP A N 1
ATOM 865 C CA . ASP A 1 124 ? -14.825 -1.402 10.634 1.00 81.31 124 ASP A CA 1
ATOM 866 C C . ASP A 1 124 ? -14.071 -2.646 10.100 1.00 81.31 124 ASP A C 1
ATOM 868 O O . ASP A 1 124 ? -13.505 -3.409 10.880 1.00 81.31 124 ASP A O 1
ATOM 872 N N . GLY A 1 125 ? -14.075 -2.885 8.784 1.00 87.12 125 GLY A N 1
ATOM 873 C CA . GLY A 1 125 ? -13.363 -3.993 8.146 1.00 87.12 125 GLY A CA 1
ATOM 874 C C . GLY A 1 125 ? -11.908 -3.676 7.768 1.00 87.12 125 GLY A C 1
ATOM 875 O O . GLY A 1 125 ? -11.501 -2.512 7.750 1.00 87.12 125 GLY A O 1
ATOM 876 N N . PRO A 1 126 ? -11.121 -4.707 7.407 1.00 92.88 126 PRO A N 1
ATOM 877 C CA . PRO A 1 126 ? -9.739 -4.521 6.991 1.00 92.88 126 PRO A CA 1
ATOM 878 C C . PRO A 1 126 ? -9.644 -3.751 5.675 1.00 92.88 126 PRO A C 1
ATOM 880 O O . PRO A 1 126 ? -10.436 -3.945 4.746 1.00 92.88 126 PRO A O 1
ATOM 883 N N . VAL A 1 127 ? -8.607 -2.930 5.567 1.00 95.38 127 VAL A N 1
ATOM 884 C CA . VAL A 1 127 ? -8.212 -2.298 4.314 1.00 95.38 127 VAL A CA 1
ATOM 885 C C . VAL A 1 127 ? -7.353 -3.271 3.519 1.00 95.38 127 VAL A C 1
ATOM 887 O O . VAL A 1 127 ? -6.291 -3.692 3.971 1.00 95.38 127 VAL A O 1
ATOM 890 N N . VAL A 1 128 ? -7.793 -3.613 2.312 1.00 96.81 128 VAL A N 1
ATOM 891 C CA . VAL A 1 128 ? -7.090 -4.557 1.439 1.00 96.81 128 VAL A CA 1
ATOM 892 C C . VAL A 1 128 ? -6.401 -3.803 0.312 1.00 96.81 128 VAL A C 1
ATOM 894 O O . VAL A 1 128 ? -7.060 -3.148 -0.497 1.00 96.81 128 VAL A O 1
ATOM 897 N N . PHE A 1 129 ? -5.083 -3.945 0.218 1.00 97.38 129 PHE A N 1
ATOM 898 C CA . PHE A 1 129 ? -4.269 -3.402 -0.861 1.00 97.38 129 PHE A CA 1
ATOM 899 C C . PHE A 1 129 ? -3.812 -4.513 -1.803 1.00 97.38 129 PHE A C 1
ATOM 901 O O . PHE A 1 129 ? -3.165 -5.476 -1.387 1.00 97.38 129 PHE A O 1
ATOM 908 N N . GLY A 1 130 ? -4.111 -4.361 -3.092 1.00 97.69 130 GLY A N 1
ATO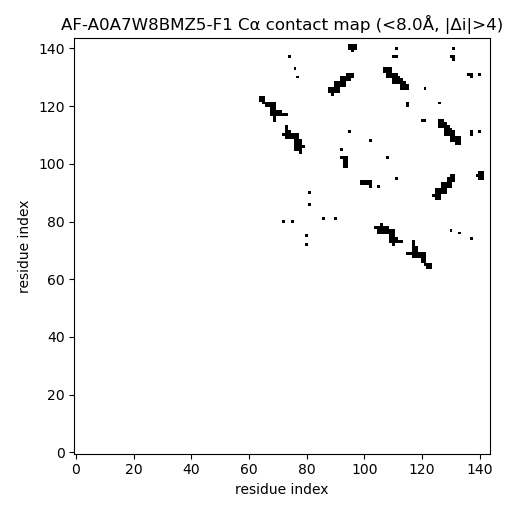M 909 C CA . GLY A 1 130 ? -3.476 -5.148 -4.141 1.00 97.69 130 GLY A CA 1
ATOM 910 C C . GLY A 1 130 ? -2.157 -4.500 -4.528 1.00 97.69 130 GLY A C 1
ATOM 911 O O . GLY A 1 130 ? -2.128 -3.319 -4.890 1.00 97.69 130 GLY A O 1
ATOM 912 N N . VAL A 1 131 ? -1.070 -5.260 -4.453 1.00 98.31 131 VAL A N 1
ATOM 913 C CA . VAL A 1 131 ? 0.281 -4.757 -4.691 1.00 98.31 131 VAL A CA 1
ATOM 914 C C . VAL A 1 131 ? 1.029 -5.542 -5.759 1.00 98.31 131 VAL A C 1
ATOM 916 O O . VAL A 1 131 ? 0.768 -6.718 -5.987 1.00 98.31 131 VAL A O 1
ATOM 919 N N . VAL A 1 132 ? 2.005 -4.895 -6.384 1.00 98.25 132 VAL A N 1
ATOM 920 C CA . VAL A 1 132 ? 3.006 -5.528 -7.255 1.00 98.25 132 VAL A CA 1
ATOM 921 C C . VAL A 1 132 ? 4.404 -5.142 -6.782 1.00 98.25 132 VAL A C 1
ATOM 923 O O . VAL A 1 132 ? 4.564 -4.184 -6.020 1.00 98.25 132 VAL A O 1
ATOM 926 N N . GLY A 1 133 ? 5.430 -5.880 -7.198 1.00 97.31 133 GLY A N 1
ATOM 927 C CA . GLY A 1 133 ? 6.810 -5.506 -6.894 1.00 97.31 133 GLY A CA 1
ATOM 928 C C . GLY A 1 133 ? 7.133 -4.121 -7.460 1.00 97.31 133 GLY A C 1
ATOM 929 O O . GLY A 1 133 ? 6.602 -3.726 -8.497 1.00 97.31 133 GLY A O 1
ATOM 930 N N . VAL A 1 134 ? 8.017 -3.364 -6.807 1.00 96.75 134 VAL A N 1
ATOM 931 C CA . VAL A 1 134 ? 8.358 -1.987 -7.235 1.00 96.75 134 VAL A CA 1
ATOM 932 C C . VAL A 1 134 ? 8.793 -1.874 -8.704 1.00 96.75 134 VAL A C 1
ATOM 934 O O . VAL A 1 134 ? 8.499 -0.861 -9.346 1.00 96.75 134 VAL A O 1
ATOM 937 N N . SER A 1 135 ? 9.426 -2.920 -9.244 1.00 94.19 135 SER A N 1
ATOM 938 C CA . SER A 1 135 ? 9.882 -3.012 -10.639 1.00 94.19 135 SER A CA 1
ATOM 939 C C . SER A 1 135 ? 8.791 -3.400 -11.650 1.00 94.19 135 SER A C 1
ATOM 941 O O . SER A 1 135 ? 9.054 -3.358 -12.847 1.00 94.19 135 SER A O 1
ATOM 943 N N . GLU A 1 136 ? 7.594 -3.783 -11.203 1.00 95.88 136 GLU A N 1
ATOM 944 C CA . GLU A 1 136 ? 6.465 -4.185 -12.060 1.00 95.88 136 GLU A CA 1
ATOM 945 C C . GLU A 1 136 ? 5.516 -3.017 -12.341 1.00 95.88 136 GLU A C 1
ATOM 947 O O . GLU A 1 136 ? 5.553 -2.000 -11.643 1.00 95.88 136 GLU A O 1
ATOM 952 N N . SER A 1 137 ? 4.632 -3.140 -13.331 1.00 94.94 137 SER A N 1
ATOM 953 C CA . SER A 1 137 ? 3.596 -2.144 -13.611 1.00 94.94 137 SER A CA 1
ATOM 954 C C . SER A 1 137 ? 2.259 -2.547 -12.991 1.00 94.94 137 SER A C 1
ATOM 956 O O . SER A 1 137 ? 1.916 -3.720 -12.915 1.00 94.94 137 SER A O 1
ATOM 958 N N . CYS A 1 138 ? 1.434 -1.573 -12.598 1.00 94.62 138 CYS A N 1
ATOM 959 C CA . CYS A 1 138 ? 0.074 -1.872 -12.132 1.00 94.62 138 CYS A CA 1
ATOM 960 C C . CYS A 1 138 ? -0.842 -2.413 -13.236 1.00 94.62 138 CYS A C 1
ATOM 962 O O . CYS A 1 138 ? -1.871 -3.018 -12.947 1.00 94.62 138 CYS A O 1
ATOM 964 N N . GLN A 1 139 ? -0.447 -2.237 -14.496 1.00 92.31 139 GLN A N 1
ATOM 965 C CA . GLN A 1 139 ? -1.111 -2.862 -15.638 1.00 92.31 139 GLN A CA 1
ATOM 966 C C . GLN A 1 139 ? -0.928 -4.388 -15.655 1.00 92.31 139 GLN A C 1
ATOM 968 O O . GLN A 1 139 ? -1.727 -5.078 -16.274 1.00 92.31 139 GLN A O 1
ATOM 973 N N . ASP A 1 140 ? 0.070 -4.909 -14.932 1.00 86.81 140 ASP A N 1
ATOM 974 C CA . ASP A 1 140 ? 0.349 -6.344 -14.816 1.00 86.81 140 ASP A CA 1
ATOM 975 C C . ASP A 1 140 ? -0.519 -7.018 -13.733 1.00 86.81 140 ASP A C 1
ATOM 977 O O . ASP A 1 140 ? -0.328 -8.192 -13.414 1.00 86.81 140 ASP A O 1
ATOM 981 N N . THR A 1 141 ? -1.455 -6.278 -13.122 1.00 90.56 141 THR A N 1
ATOM 982 C CA . THR A 1 141 ? -2.369 -6.841 -12.123 1.00 90.56 141 THR A CA 1
ATOM 983 C C . THR A 1 141 ? -3.457 -7.694 -12.763 1.00 90.56 141 THR A C 1
ATOM 985 O O . THR A 1 141 ? -4.012 -7.365 -13.811 1.00 90.56 141 THR A O 1
ATOM 988 N N . VAL A 1 142 ? -3.795 -8.800 -12.103 1.00 84.88 142 VAL A N 1
ATOM 989 C CA . VAL A 1 142 ? -4.917 -9.652 -12.501 1.00 84.88 142 VAL A CA 1
ATOM 990 C C . VAL A 1 142 ? -6.223 -8.997 -12.026 1.00 84.88 142 VAL A C 1
ATOM 992 O O . VAL A 1 142 ? -6.323 -8.669 -10.838 1.00 84.88 142 VAL A O 1
ATOM 995 N N . PRO A 1 143 ? -7.231 -8.815 -12.904 1.00 75.50 143 PRO A N 1
ATOM 996 C CA . PRO A 1 143 ? -8.550 -8.334 -12.498 1.00 75.50 143 PRO A CA 1
ATOM 997 C C . PRO A 1 143 ? -9.141 -9.221 -11.398 1.00 75.50 143 PRO A C 1
ATOM 999 O O . PRO A 1 143 ? -9.077 -10.448 -11.493 1.00 75.50 143 PRO A O 1
ATOM 1002 N N . ARG A 1 144 ? -9.704 -8.605 -10.357 1.00 62.75 144 ARG A N 1
ATOM 1003 C CA . ARG A 1 144 ? -10.295 -9.297 -9.206 1.00 62.75 144 ARG A CA 1
ATOM 1004 C C . ARG A 1 144 ? -11.756 -8.957 -9.007 1.00 62.75 144 ARG A C 1
ATOM 1006 O O . ARG A 1 144 ? -12.140 -7.820 -9.354 1.00 62.75 144 ARG A O 1
#

Organism: NCBI:txid67303

Sequence (144 aa):
MHGRIIFLNGTSSSGSVIKLLRPALAAALLASVTACGASSVPAAPADTTTGAAAAEPRRSSAAQPVTAGMPDVIGGNAGRAREQMGSGIDMVFEDASGRGRPVDDPAAWKICTSRPGPYQQLTDGPVVFGVVGVSESCQDTVPR

Mean predicted aligned error: 19.19 Å

pLDDT: mean 73.33, std 22.32, range [37.44, 98.56]

Solvent-accessible surface area (backbone atoms only — not comparable to full-atom values): 9947 Å² total; per-residue (Å²): 136,87,82,88,85,81,87,86,86,88,88,85,79,87,88,82,80,85,79,87,76,85,88,83,90,83,81,86,84,84,90,80,86,83,84,80,78,90,85,82,82,86,91,86,81,87,84,88,78,88,77,75,89,70,76,67,74,75,76,70,80,66,72,71,79,58,88,50,57,32,70,81,50,70,75,32,47,38,34,61,46,50,63,74,65,36,91,90,50,57,73,46,67,42,45,29,57,71,75,73,52,84,68,85,60,39,70,58,23,23,24,57,45,52,39,62,41,67,68,32,68,48,64,101,64,66,37,39,32,29,23,37,51,65,91,56,59,68,84,58,43,58,90,128

Radius of gyration: 31.31 Å; Cα contacts (8 Å, |Δi|>4): 151; chains: 1; bounding box: 64×35×104 Å